Protein AF-A0A8T5ME57-F1 (afdb_monomer)

Sequence (91 aa):
MVEEVEIRKKDFKYRGIGLEELKKLDVREMAKYLKSGKRRIVLRQFQKIEDFMNRAKEKVEKNKPIKTHLRDIVIVPGMIGLRIHVHNGKG

Mean predicted aligned error: 7.59 Å

Nearest PDB structures (foldseek):
  6swe-assembly1_T  TM=8.048E-01  e=3.904E-05  Pyrococcus abyssi GE5
  6r7q-assembly1_WW  TM=7.578E-01  e=2.683E-04  Oryctolagus cuniculus
  7zjx-assembly1_Sa  TM=7.453E-01  e=2.359E-04  Oryctolagus cuniculus
  7oyb-assembly1_P2  TM=7.541E-01  e=1.102E-03  Danio rerio
  8ove-assembly1_AI  TM=7.435E-01  e=3.984E-03  Trypanosoma brucei brucei

pLDDT: mean 83.89, std 12.53, range [37.0, 93.19]

Radius of gyration: 16.53 Å; Cα contacts (8 Å, |Δi|>4): 67; chains: 1; bounding box: 46×40×31 Å

Secondary structure (DSSP, 8-state):
------------EETTEEHHHHHHS-HHHHGGGS-HHHHHHHHHSHHHHHHHHHHHHHHHHTT--EEE---SPPPPGGGTT--EEE--S--

Structure (mmCIF, N/CA/C/O backbone):
data_AF-A0A8T5ME57-F1
#
_entry.id   AF-A0A8T5ME57-F1
#
loop_
_atom_site.group_PDB
_atom_site.id
_atom_site.type_symbol
_atom_site.label_atom_id
_atom_site.label_alt_id
_atom_site.label_comp_id
_atom_site.label_asym_id
_atom_site.label_entity_id
_atom_site.label_seq_id
_atom_site.pdbx_PDB_ins_code
_atom_site.Cartn_x
_atom_site.Cartn_y
_atom_site.Cartn_z
_atom_site.occupancy
_atom_site.B_iso_or_equiv
_atom_site.auth_seq_id
_atom_site.auth_comp_id
_atom_site.auth_asym_id
_atom_site.auth_atom_id
_atom_site.pdbx_PDB_model_num
ATOM 1 N N . MET A 1 1 ? -33.817 20.508 -11.878 1.00 37.34 1 MET A N 1
ATOM 2 C CA . MET A 1 1 ? -32.426 20.023 -11.975 1.00 37.34 1 MET A CA 1
ATOM 3 C C . MET A 1 1 ? -32.381 18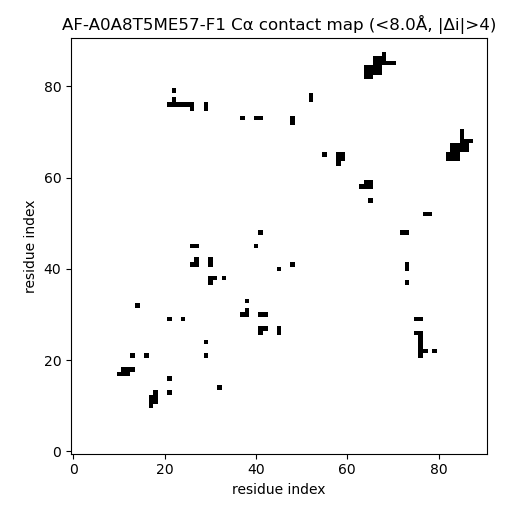.744 -11.171 1.00 37.34 1 MET A C 1
ATOM 5 O O . MET A 1 1 ? -32.701 18.785 -9.994 1.00 37.34 1 MET A O 1
ATOM 9 N N . VAL A 1 2 ? -32.210 17.614 -11.852 1.00 37.00 2 VAL A N 1
ATOM 10 C CA . VAL A 1 2 ? -32.333 16.277 -11.262 1.00 37.00 2 VAL A CA 1
ATOM 11 C C . VAL A 1 2 ? -31.074 16.021 -10.441 1.00 37.00 2 VAL A C 1
ATOM 13 O O . VAL A 1 2 ? -29.975 16.103 -10.980 1.00 37.00 2 VAL A O 1
ATOM 16 N N . GLU A 1 3 ? -31.231 15.774 -9.142 1.00 47.03 3 GLU A N 1
ATOM 17 C CA . GLU A 1 3 ? -30.153 15.261 -8.301 1.00 47.03 3 GLU A CA 1
ATOM 18 C C . GLU A 1 3 ? -29.815 13.848 -8.788 1.00 47.03 3 GLU A C 1
ATOM 20 O O . GLU A 1 3 ? -30.569 12.897 -8.573 1.00 47.03 3 GLU A O 1
ATOM 25 N N . GLU A 1 4 ? -28.698 13.716 -9.502 1.00 45.28 4 GLU A N 1
ATOM 26 C CA . GLU A 1 4 ? -28.091 12.422 -9.788 1.00 45.28 4 GLU A CA 1
ATOM 27 C C . GLU A 1 4 ? -27.647 11.806 -8.462 1.00 45.28 4 GLU A C 1
ATOM 29 O O . GLU A 1 4 ? -26.586 12.109 -7.914 1.00 45.28 4 GLU A O 1
ATOM 34 N N . VAL A 1 5 ? -28.481 10.922 -7.924 1.00 52.94 5 VAL A N 1
ATOM 35 C CA . VAL A 1 5 ? -28.076 9.995 -6.873 1.00 52.94 5 VAL A CA 1
ATOM 36 C C . VAL A 1 5 ? -27.147 8.973 -7.524 1.00 52.94 5 VAL A C 1
ATOM 38 O O . VAL A 1 5 ? -27.556 7.881 -7.917 1.00 52.94 5 VAL A O 1
ATOM 41 N N . GLU A 1 6 ? -25.873 9.342 -7.672 1.00 53.47 6 GLU A N 1
ATOM 42 C CA . GLU A 1 6 ? -24.807 8.377 -7.906 1.00 53.47 6 GLU A CA 1
ATOM 43 C C . GLU A 1 6 ? -24.883 7.344 -6.782 1.00 53.47 6 GLU A C 1
ATOM 45 O O . GLU A 1 6 ? -24.767 7.672 -5.597 1.00 53.47 6 GLU A O 1
ATOM 50 N N . ILE A 1 7 ? -25.073 6.077 -7.147 1.00 51.81 7 ILE A N 1
ATOM 51 C CA . ILE A 1 7 ? -24.931 4.951 -6.229 1.00 51.81 7 ILE A CA 1
ATOM 52 C C . ILE A 1 7 ? -23.465 4.945 -5.782 1.00 51.81 7 ILE A C 1
ATOM 54 O O . ILE A 1 7 ? -22.608 4.305 -6.394 1.00 51.81 7 ILE A O 1
ATOM 58 N N . ARG A 1 8 ? -23.149 5.705 -4.727 1.00 58.16 8 ARG A N 1
ATOM 59 C CA . ARG A 1 8 ? -21.817 5.736 -4.133 1.00 58.16 8 ARG A CA 1
ATOM 60 C C . ARG A 1 8 ? -21.516 4.330 -3.651 1.00 58.16 8 ARG A C 1
ATOM 62 O O . ARG A 1 8 ? -22.112 3.821 -2.701 1.00 58.16 8 ARG A O 1
ATOM 69 N N . LYS A 1 9 ? -20.594 3.682 -4.359 1.00 65.38 9 LYS A N 1
ATOM 70 C CA . LYS A 1 9 ? -19.963 2.428 -3.955 1.00 65.38 9 LYS A CA 1
ATOM 71 C C . LYS A 1 9 ? -19.605 2.560 -2.475 1.00 65.38 9 LYS A C 1
ATOM 73 O O . LYS A 1 9 ? -18.896 3.493 -2.118 1.00 65.38 9 LYS A O 1
ATOM 78 N N . LYS A 1 10 ? -20.135 1.659 -1.641 1.00 69.94 10 LYS A N 1
ATOM 79 C CA . LYS A 1 10 ? -19.956 1.626 -0.179 1.00 69.94 10 LYS A CA 1
ATOM 80 C C . LYS A 1 10 ? -18.550 2.105 0.201 1.00 69.94 10 LYS A C 1
ATOM 82 O O . LYS A 1 10 ? -17.579 1.487 -0.242 1.00 69.94 10 LYS A O 1
ATOM 87 N N . ASP A 1 11 ? -18.453 3.179 0.986 1.00 71.38 11 ASP A N 1
ATOM 88 C CA . ASP A 1 11 ? -17.163 3.757 1.373 1.00 71.38 11 ASP A CA 1
ATOM 89 C C . ASP A 1 11 ? -16.260 2.665 1.947 1.00 71.38 11 ASP A C 1
ATOM 91 O O . ASP A 1 11 ? -16.602 1.995 2.929 1.00 71.38 11 ASP A O 1
ATOM 95 N N . PHE A 1 12 ? -15.110 2.448 1.310 1.00 80.31 12 PHE A N 1
ATOM 96 C CA . PHE A 1 12 ? -14.182 1.427 1.763 1.00 80.31 12 PHE A CA 1
ATOM 97 C C . PHE A 1 12 ? -13.541 1.886 3.070 1.00 80.31 12 PHE A C 1
ATOM 99 O O . PHE A 1 12 ? -12.758 2.839 3.095 1.00 80.31 12 PHE A O 1
ATOM 106 N N . LYS A 1 13 ? -13.869 1.183 4.155 1.00 83.69 13 LYS A N 1
ATOM 107 C CA . LYS A 1 13 ? -13.283 1.397 5.477 1.00 83.69 13 LYS A CA 1
ATOM 108 C C . LYS A 1 13 ? -12.483 0.170 5.890 1.00 83.69 13 LYS A C 1
ATOM 110 O O . LYS A 1 13 ? -13.008 -0.943 5.914 1.00 83.69 13 LYS A O 1
ATOM 115 N N . TYR A 1 14 ? -11.226 0.367 6.270 1.00 85.81 14 TYR A N 1
ATOM 116 C CA . TYR A 1 14 ? -10.405 -0.675 6.879 1.00 85.81 14 TYR A CA 1
ATOM 117 C C . TYR A 1 14 ? -10.357 -0.448 8.389 1.00 85.81 14 TYR A C 1
ATOM 119 O O . TYR A 1 14 ? -9.718 0.486 8.859 1.00 85.81 14 TYR A O 1
ATOM 127 N N . ARG A 1 15 ? -11.051 -1.300 9.158 1.00 84.50 15 ARG A N 1
ATOM 128 C CA . ARG A 1 15 ? -11.100 -1.231 10.636 1.00 84.50 15 ARG A CA 1
ATOM 129 C C . ARG A 1 15 ? -11.480 0.153 11.182 1.00 84.50 15 ARG A C 1
ATOM 131 O O . ARG A 1 15 ? -10.905 0.616 12.157 1.00 84.50 15 ARG A O 1
ATOM 138 N N . GLY A 1 16 ? -12.451 0.793 10.534 1.00 83.31 16 GLY A N 1
ATOM 139 C CA . GLY A 1 16 ? -12.946 2.120 10.909 1.00 83.31 16 GLY A CA 1
ATOM 140 C C . GLY A 1 16 ? -12.234 3.288 10.225 1.00 83.31 16 GLY A C 1
ATOM 141 O O . GLY A 1 16 ? -12.760 4.390 10.265 1.00 83.31 16 GLY A O 1
ATOM 142 N N . ILE A 1 17 ? -11.117 3.042 9.534 1.00 85.00 17 ILE A N 1
ATOM 143 C CA . ILE A 1 17 ? -10.311 4.071 8.863 1.00 85.00 17 ILE A CA 1
ATOM 144 C C . ILE A 1 17 ? -10.737 4.193 7.401 1.00 85.00 17 ILE A C 1
ATOM 146 O O . ILE A 1 17 ? -10.848 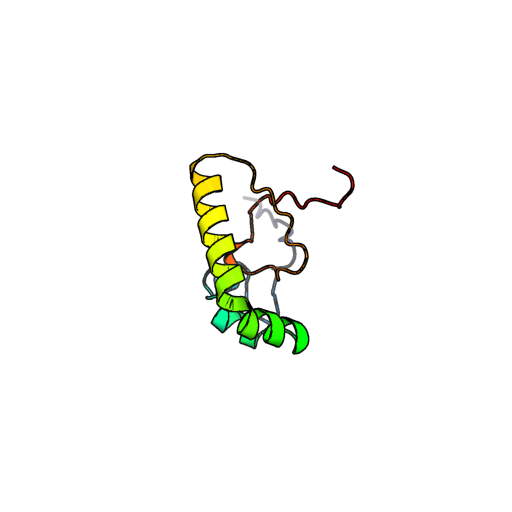3.179 6.700 1.00 85.00 17 ILE A O 1
ATOM 150 N N . GLY A 1 18 ? -10.971 5.421 6.938 1.00 87.69 18 GLY A N 1
ATOM 151 C CA . GLY A 1 18 ? -11.262 5.711 5.532 1.00 87.69 18 GLY A CA 1
ATOM 152 C C . GLY A 1 18 ? -10.034 5.542 4.631 1.00 87.69 18 GLY A C 1
ATOM 153 O O . GLY A 1 18 ? -8.898 5.509 5.093 1.00 87.69 18 GLY A O 1
ATOM 154 N N . LEU A 1 19 ? -10.236 5.450 3.317 1.00 84.25 19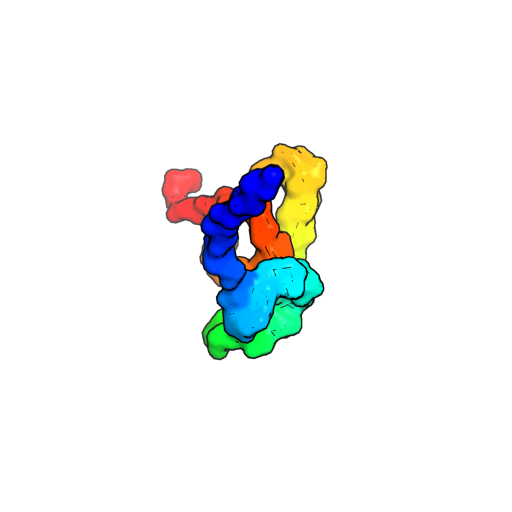 LEU A N 1
ATOM 155 C CA . LEU A 1 19 ? -9.142 5.193 2.371 1.00 84.25 19 LEU A CA 1
ATOM 156 C C . LEU A 1 19 ? -8.123 6.348 2.294 1.00 84.25 19 LEU A C 1
ATOM 158 O O . LEU A 1 19 ? -6.924 6.106 2.160 1.00 84.25 19 LEU A O 1
ATOM 162 N N . GLU A 1 20 ? -8.583 7.594 2.408 1.00 84.12 20 GLU A N 1
ATOM 163 C CA . GLU A 1 20 ? -7.720 8.784 2.417 1.00 84.12 20 GLU A CA 1
ATOM 164 C C . GLU A 1 20 ? -6.863 8.873 3.677 1.00 84.12 20 GLU A C 1
ATOM 166 O O . GLU A 1 20 ? -5.673 9.170 3.605 1.00 84.12 20 GLU A O 1
ATOM 171 N N . GLU A 1 21 ? -7.463 8.578 4.826 1.00 85.06 21 GLU A N 1
ATOM 172 C CA . GLU A 1 21 ? -6.768 8.537 6.107 1.00 85.06 21 GLU A CA 1
ATOM 173 C C . GLU A 1 21 ? -5.763 7.382 6.131 1.00 85.06 21 GLU A C 1
ATOM 175 O O . GLU A 1 21 ? -4.608 7.576 6.498 1.00 85.06 21 GLU A O 1
ATOM 180 N N . LEU A 1 22 ? -6.151 6.211 5.612 1.00 85.62 22 LEU A N 1
ATOM 181 C CA . LEU A 1 22 ? -5.276 5.048 5.507 1.00 85.62 22 LEU A CA 1
ATOM 182 C C . LEU A 1 22 ? -4.003 5.372 4.716 1.00 85.62 22 LEU A C 1
ATOM 184 O O . LEU A 1 22 ? -2.924 4.969 5.134 1.00 85.62 22 LEU A O 1
ATOM 188 N N . LYS A 1 23 ? -4.112 6.121 3.609 1.00 83.88 23 LYS A N 1
ATOM 189 C CA . LYS A 1 23 ? -2.967 6.540 2.778 1.00 83.88 23 LYS A CA 1
ATOM 190 C C . LYS A 1 23 ? -1.994 7.485 3.489 1.00 83.88 23 LYS A C 1
ATOM 192 O O . LYS A 1 23 ? -0.832 7.524 3.098 1.00 83.88 23 LYS A O 1
ATOM 197 N N . LYS A 1 24 ? -2.459 8.251 4.479 1.00 84.94 24 LYS A N 1
ATOM 198 C CA . LYS A 1 24 ? -1.631 9.201 5.240 1.00 84.94 24 LYS A CA 1
ATOM 199 C C . LYS A 1 24 ? -0.861 8.534 6.381 1.00 84.94 24 LYS A C 1
ATOM 201 O O . LYS A 1 24 ? 0.123 9.102 6.837 1.00 84.94 24 LYS A O 1
ATOM 206 N N . LEU A 1 25 ? -1.304 7.359 6.834 1.00 85.00 25 LEU A N 1
ATOM 207 C CA . LEU A 1 25 ? -0.672 6.646 7.942 1.00 85.00 25 LEU A CA 1
ATOM 208 C C . LEU A 1 25 ? 0.714 6.126 7.572 1.00 85.00 25 LEU A C 1
ATOM 210 O O . LEU A 1 25 ? 0.914 5.537 6.504 1.00 85.00 25 LEU A O 1
ATOM 214 N N . ASP A 1 26 ? 1.639 6.248 8.521 1.00 82.75 26 ASP A N 1
ATOM 215 C CA . ASP A 1 26 ? 2.942 5.607 8.413 1.00 82.75 26 ASP A CA 1
ATOM 216 C C . ASP A 1 26 ? 2.836 4.075 8.576 1.00 82.75 26 ASP A C 1
ATOM 218 O O . ASP A 1 26 ? 1.901 3.523 9.172 1.00 82.75 26 ASP A O 1
ATOM 222 N N . VAL A 1 27 ? 3.833 3.355 8.060 1.00 80.75 27 VAL A N 1
ATOM 223 C CA . VAL A 1 27 ? 3.930 1.893 8.116 1.00 80.75 27 VAL A CA 1
ATOM 224 C C . VAL A 1 27 ? 3.874 1.378 9.562 1.00 80.75 27 VAL A C 1
ATOM 226 O O . VAL A 1 27 ? 3.227 0.356 9.822 1.00 80.75 27 VAL 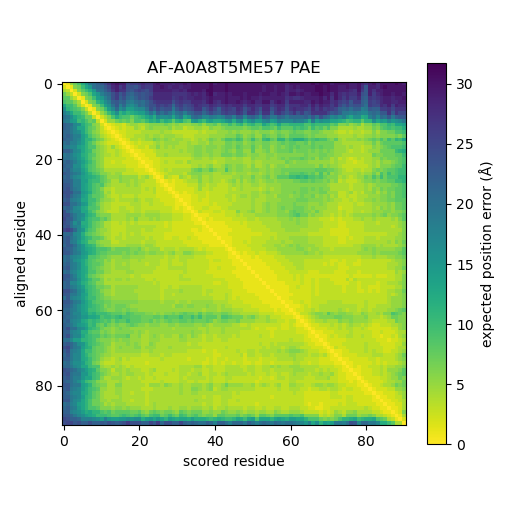A O 1
ATOM 229 N N . ARG A 1 28 ? 4.495 2.075 10.529 1.00 82.94 28 ARG A N 1
ATOM 230 C CA . ARG A 1 28 ? 4.443 1.667 11.948 1.00 82.94 28 ARG A CA 1
ATOM 231 C C . ARG A 1 28 ? 3.079 1.907 12.574 1.00 82.94 28 ARG A C 1
ATOM 233 O O . ARG A 1 28 ? 2.617 1.096 13.378 1.00 82.94 28 ARG A O 1
ATOM 240 N N . GLU A 1 29 ? 2.422 2.997 12.206 1.00 85.88 29 GLU A N 1
ATOM 241 C CA . GLU A 1 29 ? 1.104 3.353 12.728 1.00 85.88 29 GLU A CA 1
ATOM 242 C C . GLU A 1 29 ? 0.036 2.390 12.215 1.00 85.88 29 GLU A C 1
ATOM 244 O O . GLU A 1 29 ? -0.777 1.887 12.997 1.00 85.88 29 GLU A O 1
ATOM 249 N N . MET A 1 30 ? 0.119 2.015 10.935 1.00 85.50 30 MET A N 1
ATOM 250 C CA . MET A 1 30 ? -0.737 0.993 10.336 1.00 85.50 30 MET A CA 1
ATOM 251 C C . MET A 1 30 ? -0.614 -0.358 11.062 1.00 85.50 30 MET A C 1
ATOM 253 O O . MET A 1 30 ? -1.597 -1.097 11.173 1.00 85.50 30 MET A O 1
ATOM 257 N N . ALA A 1 31 ? 0.559 -0.678 11.623 1.00 86.56 31 ALA A N 1
ATOM 258 C CA . ALA A 1 31 ? 0.791 -1.939 12.323 1.00 86.56 31 ALA A CA 1
ATOM 259 C C . ALA A 1 31 ? -0.128 -2.142 13.543 1.00 86.56 31 ALA A C 1
ATOM 261 O O . ALA A 1 31 ? -0.451 -3.288 13.871 1.00 86.56 31 ALA A O 1
ATOM 262 N N . LYS A 1 32 ? -0.608 -1.059 14.177 1.00 86.88 32 LYS A N 1
ATOM 263 C CA . LYS A 1 32 ? -1.583 -1.115 15.285 1.00 86.88 32 LYS A CA 1
ATOM 264 C C . LYS A 1 32 ? -2.927 -1.697 14.839 1.00 86.88 32 LYS A C 1
ATOM 266 O O . LYS A 1 32 ? -3.585 -2.396 15.605 1.00 86.88 32 LYS A O 1
ATOM 271 N N . TYR A 1 33 ? -3.284 -1.484 13.576 1.00 87.75 33 TYR A N 1
ATOM 272 C CA . TYR A 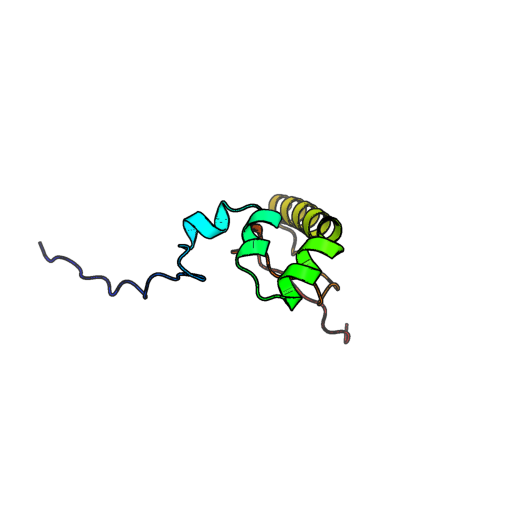1 33 ? -4.515 -1.971 12.964 1.00 87.75 33 TYR A CA 1
ATOM 273 C C . TYR A 1 33 ? -4.336 -3.330 12.268 1.00 87.75 33 TYR A C 1
ATOM 275 O O . TYR A 1 33 ? -5.273 -3.856 11.675 1.00 87.75 33 TYR A O 1
ATOM 283 N N . LEU A 1 34 ? -3.155 -3.949 12.298 1.00 87.75 34 LEU A N 1
ATOM 284 C CA . LEU A 1 34 ? -2.937 -5.265 11.690 1.00 87.75 34 LEU A CA 1
ATOM 285 C C . LEU A 1 34 ? -3.252 -6.412 12.663 1.00 87.75 34 LEU A C 1
ATOM 287 O O . LEU A 1 34 ? -3.133 -6.292 13.880 1.00 87.75 34 LEU A O 1
ATOM 291 N N . LYS A 1 35 ? -3.623 -7.582 12.119 1.00 90.38 35 LYS A N 1
ATOM 292 C CA . LYS A 1 35 ? -3.694 -8.828 12.910 1.00 90.38 35 LYS A CA 1
ATOM 293 C C . LYS A 1 35 ? -2.296 -9.198 13.429 1.00 90.38 35 LYS A C 1
ATOM 295 O O . LYS A 1 35 ? -1.297 -8.893 12.776 1.00 90.38 35 LYS A O 1
ATOM 300 N N . SER A 1 36 ? -2.236 -9.926 14.548 1.00 90.81 36 SER A N 1
ATOM 301 C CA . SER A 1 36 ? -0.995 -10.236 15.286 1.00 90.81 36 SER A CA 1
ATOM 302 C C . SER A 1 36 ? 0.175 -10.704 14.401 1.00 90.81 36 SER A C 1
ATOM 304 O O . SER A 1 36 ? 1.270 -10.147 14.480 1.00 90.81 36 SER A O 1
ATOM 306 N N . GLY A 1 37 ? -0.059 -11.650 13.483 1.00 89.56 37 GLY A N 1
ATOM 307 C CA . GLY A 1 37 ? 0.989 -12.165 12.591 1.00 89.56 37 GLY A CA 1
ATOM 308 C C . GLY A 1 37 ? 1.548 -11.121 11.619 1.00 89.56 37 GLY A C 1
ATOM 309 O O . GLY A 1 37 ? 2.761 -10.986 11.483 1.00 89.56 37 GLY A O 1
ATOM 310 N N . LYS A 1 38 ? 0.678 -10.326 10.983 1.00 90.88 38 LYS A N 1
ATOM 311 C CA . LYS A 1 38 ? 1.100 -9.259 10.061 1.00 90.88 38 LYS A CA 1
ATOM 312 C C . LYS A 1 38 ? 1.788 -8.120 10.809 1.00 90.88 38 LYS A C 1
ATOM 314 O O . LYS A 1 38 ? 2.810 -7.637 10.341 1.00 90.88 38 LYS A O 1
ATOM 319 N N . ARG A 1 39 ? 1.308 -7.778 12.008 1.00 92.06 39 ARG A N 1
ATOM 320 C CA . ARG A 1 39 ? 1.975 -6.827 12.907 1.00 92.06 39 ARG A CA 1
ATOM 321 C C . ARG A 1 39 ? 3.395 -7.284 13.254 1.00 92.06 39 ARG A C 1
ATOM 323 O O . ARG A 1 39 ? 4.326 -6.498 13.134 1.00 92.06 39 ARG A O 1
ATOM 330 N N . ARG A 1 40 ? 3.586 -8.562 13.614 1.00 91.56 40 ARG A N 1
ATOM 331 C CA . ARG A 1 40 ? 4.920 -9.140 13.871 1.00 91.56 40 ARG A CA 1
ATOM 332 C C . ARG A 1 40 ? 5.841 -9.007 12.656 1.00 91.56 40 ARG A C 1
ATOM 334 O O . ARG A 1 40 ? 7.005 -8.667 12.834 1.00 91.56 40 ARG A O 1
ATOM 341 N N . ILE A 1 41 ? 5.337 -9.286 11.453 1.00 90.44 41 ILE A N 1
ATOM 342 C CA . ILE A 1 41 ? 6.119 -9.179 10.213 1.00 90.44 41 ILE A CA 1
ATOM 343 C C . ILE A 1 41 ? 6.519 -7.725 9.960 1.00 90.44 41 ILE A C 1
ATOM 345 O O . ILE A 1 41 ? 7.703 -7.458 9.808 1.00 90.44 41 ILE A O 1
ATOM 349 N N . VAL A 1 42 ? 5.567 -6.788 9.997 1.00 90.50 42 VAL A N 1
ATOM 350 C CA . VAL A 1 42 ? 5.827 -5.361 9.743 1.00 90.50 42 VAL A CA 1
ATOM 351 C C . VAL A 1 42 ? 6.829 -4.785 10.740 1.00 90.50 42 VAL A C 1
ATOM 353 O O . VAL A 1 42 ? 7.760 -4.105 10.330 1.00 90.50 42 VAL A O 1
ATOM 356 N N . LEU A 1 43 ? 6.697 -5.100 12.032 1.00 89.31 43 LEU A N 1
ATOM 357 C CA . LEU A 1 43 ? 7.618 -4.596 13.055 1.00 89.31 43 LEU A CA 1
ATOM 358 C C . LEU A 1 43 ? 9.028 -5.191 12.934 1.00 89.31 43 LEU A C 1
ATOM 360 O O . LEU A 1 43 ? 10.003 -4.490 13.173 1.00 89.31 43 LEU A O 1
ATOM 364 N N . ARG A 1 44 ? 9.155 -6.474 12.563 1.00 90.81 44 ARG A N 1
ATOM 365 C CA . ARG A 1 44 ? 10.465 -7.138 12.422 1.00 90.81 44 ARG A CA 1
ATOM 366 C C . ARG A 1 44 ? 11.151 -6.846 11.089 1.00 90.81 44 ARG A C 1
ATOM 368 O O . ARG A 1 44 ? 12.372 -6.816 11.035 1.00 90.81 44 ARG A O 1
ATOM 375 N N . GLN A 1 45 ? 10.384 -6.688 10.014 1.00 88.44 45 GLN A N 1
ATOM 376 C CA . GLN A 1 45 ? 10.882 -6.496 8.648 1.00 88.44 45 GLN A CA 1
ATOM 377 C C . GLN A 1 45 ? 10.673 -5.061 8.150 1.00 88.44 45 GLN A C 1
ATOM 379 O O . GLN A 1 45 ? 10.630 -4.827 6.945 1.00 88.44 45 GLN A O 1
ATOM 384 N N . PHE A 1 46 ? 10.549 -4.103 9.068 1.00 87.12 46 PHE A N 1
ATOM 385 C CA . PHE A 1 46 ? 10.242 -2.707 8.766 1.00 87.12 46 PHE A CA 1
ATOM 386 C C . PHE A 1 46 ? 11.177 -2.105 7.705 1.00 87.12 46 PHE A C 1
ATOM 388 O O . PHE A 1 46 ? 10.705 -1.600 6.691 1.00 87.12 46 PHE A O 1
ATOM 395 N N . GLN A 1 47 ? 12.490 -2.283 7.873 1.00 88.62 47 GLN A N 1
ATOM 396 C CA . GLN A 1 47 ? 13.506 -1.785 6.935 1.00 88.62 47 GLN A CA 1
ATOM 397 C C . GLN A 1 47 ? 13.316 -2.331 5.512 1.00 88.62 47 GLN A C 1
ATOM 399 O O . GLN A 1 47 ? 13.363 -1.582 4.544 1.00 88.62 47 GLN A O 1
ATOM 404 N N . LYS A 1 48 ? 12.997 -3.626 5.366 1.00 89.81 48 LYS A N 1
ATOM 405 C CA . LYS A 1 48 ? 12.755 -4.234 4.045 1.00 89.81 48 LYS A CA 1
ATOM 406 C C . LYS A 1 48 ? 11.558 -3.605 3.330 1.00 89.81 48 LYS A C 1
ATOM 408 O O . LYS A 1 48 ? 11.547 -3.524 2.103 1.00 89.81 48 LYS A O 1
ATOM 413 N N . ILE A 1 49 ? 10.536 -3.210 4.089 1.00 89.06 49 ILE A N 1
ATOM 414 C CA . ILE A 1 49 ? 9.333 -2.570 3.553 1.00 89.06 49 ILE A CA 1
ATOM 415 C C . ILE A 1 49 ? 9.658 -1.143 3.098 1.00 89.06 49 ILE A C 1
ATOM 417 O O . ILE A 1 49 ? 9.241 -0.755 2.007 1.00 89.06 49 ILE A O 1
ATOM 421 N N . GLU A 1 50 ? 10.424 -0.388 3.889 1.00 88.94 50 GLU A N 1
ATOM 422 C CA . GLU A 1 50 ? 10.876 0.961 3.526 1.00 88.94 50 GLU A CA 1
ATOM 423 C C . GLU A 1 50 ? 11.766 0.952 2.282 1.00 88.94 50 GLU A C 1
ATOM 425 O O . GLU A 1 50 ? 11.491 1.678 1.326 1.00 88.94 50 GLU A O 1
ATOM 430 N N . ASP A 1 51 ? 12.759 0.062 2.232 1.00 91.12 51 ASP A N 1
ATOM 431 C CA . ASP A 1 51 ? 13.645 -0.095 1.075 1.00 91.12 51 ASP A CA 1
ATOM 432 C C . ASP A 1 51 ? 12.858 -0.418 -0.197 1.00 91.12 51 ASP A C 1
ATOM 434 O O . ASP A 1 51 ? 13.118 0.123 -1.277 1.00 91.12 51 ASP A O 1
ATOM 438 N N . PHE A 1 52 ? 11.865 -1.304 -0.081 1.00 91.25 52 PHE A N 1
ATOM 439 C CA . PHE A 1 52 ? 10.983 -1.624 -1.193 1.00 91.25 52 PHE A CA 1
ATOM 440 C C . PHE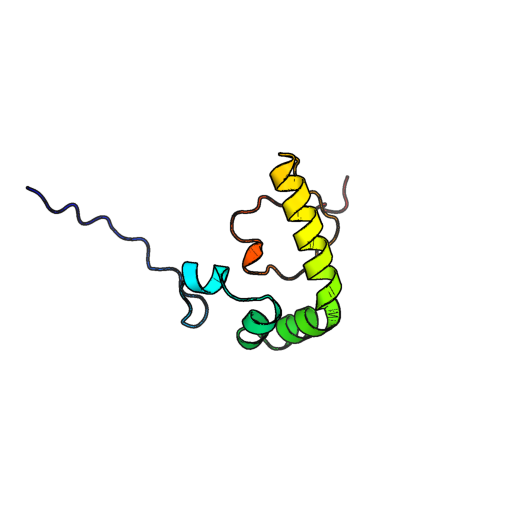 A 1 52 ? 10.163 -0.407 -1.628 1.00 91.25 52 PHE A C 1
ATOM 442 O O . PHE A 1 52 ? 10.020 -0.172 -2.828 1.00 91.25 52 PHE A O 1
ATOM 449 N N . MET A 1 53 ? 9.646 0.375 -0.679 1.00 90.31 53 MET A N 1
ATOM 450 C CA . MET A 1 53 ? 8.864 1.573 -0.968 1.00 90.31 53 MET A CA 1
ATOM 451 C C . MET A 1 53 ? 9.705 2.637 -1.682 1.00 90.31 53 MET A C 1
ATOM 453 O O . MET A 1 53 ? 9.243 3.206 -2.668 1.00 90.31 53 MET A O 1
ATOM 457 N N . ASN A 1 54 ? 10.946 2.858 -1.249 1.00 91.00 54 ASN A N 1
ATOM 458 C CA . ASN A 1 54 ? 11.865 3.804 -1.884 1.00 91.00 54 ASN A CA 1
ATOM 459 C C . ASN A 1 54 ? 12.177 3.385 -3.326 1.00 91.00 54 ASN A C 1
ATOM 461 O O . ASN A 1 54 ? 11.975 4.158 -4.262 1.00 91.00 54 ASN A O 1
ATOM 465 N N . ARG A 1 55 ? 12.520 2.108 -3.538 1.00 90.38 55 ARG A N 1
ATOM 466 C CA . ARG A 1 55 ? 12.728 1.550 -4.887 1.00 90.38 55 ARG A CA 1
ATOM 467 C C . ARG A 1 55 ? 11.474 1.625 -5.754 1.00 90.38 55 ARG A C 1
ATOM 469 O O . ARG A 1 55 ? 11.574 1.778 -6.971 1.00 90.38 55 ARG A O 1
ATOM 476 N N . ALA A 1 56 ? 10.296 1.450 -5.160 1.00 89.12 56 ALA A N 1
ATOM 477 C CA . ALA A 1 56 ? 9.031 1.560 -5.870 1.00 89.12 56 ALA A CA 1
ATOM 478 C C . ALA A 1 56 ? 8.784 3.003 -6.326 1.00 89.12 56 ALA A C 1
ATOM 480 O O . ALA A 1 56 ? 8.474 3.198 -7.498 1.00 89.12 56 ALA A O 1
ATOM 481 N N . LYS A 1 57 ? 8.996 3.996 -5.452 1.00 89.19 57 LYS A N 1
ATOM 482 C CA . LYS A 1 57 ? 8.867 5.426 -5.777 1.00 89.19 57 LYS A CA 1
ATOM 483 C C . LYS A 1 57 ? 9.791 5.834 -6.925 1.00 89.19 57 LYS A C 1
ATOM 485 O O . LYS A 1 57 ? 9.306 6.343 -7.928 1.00 89.19 57 LYS A O 1
ATOM 490 N N . GLU A 1 58 ? 11.073 5.477 -6.858 1.00 91.31 58 GLU A N 1
ATOM 491 C CA . GLU A 1 58 ? 12.026 5.767 -7.941 1.00 91.31 58 GLU A CA 1
ATOM 492 C C . GLU A 1 58 ? 11.613 5.152 -9.287 1.00 91.31 58 GLU A C 1
ATOM 494 O O . GLU A 1 58 ? 11.836 5.725 -10.355 1.00 91.31 58 GLU A O 1
ATOM 499 N N . LYS A 1 59 ? 11.042 3.942 -9.269 1.00 90.19 59 LYS A N 1
ATOM 500 C CA . LYS A 1 59 ? 10.573 3.284 -10.495 1.00 90.19 59 LYS A CA 1
ATOM 501 C C . LYS A 1 59 ? 9.333 3.960 -11.061 1.00 90.19 59 LYS A C 1
ATOM 503 O O . LYS A 1 59 ? 9.237 4.064 -12.280 1.00 90.19 59 LYS A O 1
ATOM 508 N N . VAL A 1 60 ? 8.425 4.415 -10.200 1.00 89.38 60 VAL A N 1
ATOM 509 C CA . VAL A 1 60 ? 7.238 5.180 -10.603 1.00 89.38 60 VAL A CA 1
ATOM 510 C C . VAL A 1 60 ? 7.658 6.490 -11.257 1.00 89.38 60 VAL A C 1
ATOM 512 O O . VAL A 1 60 ? 7.206 6.767 -12.362 1.00 89.38 60 VAL A O 1
ATOM 515 N N . GLU A 1 61 ? 8.587 7.233 -10.652 1.00 89.56 61 GLU A N 1
ATOM 516 C CA . GLU A 1 61 ? 9.138 8.467 -11.234 1.00 89.56 61 GLU A CA 1
ATOM 517 C C . GLU A 1 61 ? 9.775 8.225 -12.607 1.00 89.56 61 GLU A C 1
ATOM 519 O O . GLU A 1 61 ? 9.604 9.006 -13.538 1.00 89.56 61 GLU A O 1
ATOM 524 N N . LYS A 1 62 ? 10.469 7.094 -12.765 1.00 91.19 62 LYS A N 1
ATOM 525 C CA . LYS A 1 62 ? 11.100 6.694 -14.031 1.00 91.19 62 LYS A CA 1
ATOM 526 C C . LYS A 1 62 ? 10.133 6.013 -15.011 1.00 91.19 62 LYS A C 1
ATOM 528 O O . LYS A 1 62 ? 10.597 5.494 -16.024 1.00 91.19 62 LYS A O 1
ATOM 533 N N . ASN A 1 63 ? 8.829 5.954 -14.717 1.00 89.44 63 ASN A N 1
ATOM 534 C CA . ASN A 1 63 ? 7.809 5.229 -15.491 1.00 89.44 63 ASN A CA 1
ATOM 535 C C . ASN A 1 63 ? 8.174 3.759 -15.801 1.00 89.44 63 ASN A C 1
ATOM 537 O O . ASN A 1 63 ? 7.783 3.197 -16.825 1.00 89.44 63 ASN A O 1
ATOM 541 N N . LYS A 1 64 ? 8.936 3.105 -14.917 1.00 90.06 64 LYS A N 1
ATOM 542 C CA . LYS A 1 64 ? 9.362 1.706 -15.065 1.00 90.06 64 LYS A CA 1
ATOM 543 C C . LYS A 1 64 ? 8.469 0.764 -14.252 1.00 90.06 64 LYS A C 1
ATOM 545 O O . LYS A 1 64 ? 8.065 1.094 -13.137 1.00 90.06 64 LYS A O 1
ATOM 550 N N . PRO A 1 65 ? 8.219 -0.466 -14.738 1.00 89.50 65 PRO A N 1
ATOM 551 C CA . PRO A 1 65 ? 7.435 -1.440 -13.990 1.00 89.50 65 PRO A CA 1
ATOM 552 C C . PRO A 1 65 ? 8.156 -1.883 -12.707 1.00 89.50 65 PRO A C 1
ATOM 554 O O . PRO A 1 65 ? 9.333 -2.267 -12.713 1.00 89.50 65 PRO A O 1
ATOM 557 N N . ILE A 1 66 ? 7.423 -1.903 -11.592 1.00 91.62 66 ILE A N 1
ATOM 558 C CA . ILE A 1 66 ? 7.921 -2.409 -10.309 1.00 91.62 66 ILE A CA 1
ATOM 559 C C . ILE A 1 66 ? 7.892 -3.941 -10.346 1.00 91.62 66 ILE A C 1
ATOM 561 O O . ILE A 1 66 ? 6.858 -4.546 -10.095 1.00 91.62 66 ILE A O 1
ATOM 565 N N . LYS A 1 67 ? 9.019 -4.579 -10.676 1.00 91.25 67 LYS A N 1
ATOM 566 C CA . LYS A 1 67 ? 9.197 -6.042 -10.596 1.00 91.25 67 LYS A CA 1
ATOM 567 C C . LYS A 1 67 ? 9.797 -6.454 -9.248 1.00 91.25 67 LYS A C 1
ATOM 569 O O . LYS A 1 67 ? 10.749 -5.809 -8.800 1.00 91.25 67 LYS A O 1
ATOM 574 N N . THR A 1 68 ? 9.275 -7.516 -8.629 1.00 91.81 68 THR A N 1
ATOM 575 C CA . THR A 1 68 ? 9.760 -8.049 -7.344 1.00 91.81 68 THR A CA 1
ATOM 576 C C . THR A 1 68 ? 9.696 -9.575 -7.255 1.00 91.81 68 THR A C 1
ATOM 578 O O . THR A 1 68 ? 8.781 -10.201 -7.787 1.00 91.81 68 THR A O 1
ATOM 581 N N . HIS A 1 69 ? 10.656 -10.160 -6.536 1.00 91.38 69 HIS A N 1
ATOM 582 C CA . HIS A 1 69 ? 10.648 -11.566 -6.106 1.00 91.38 69 HIS A CA 1
ATOM 583 C C . HIS A 1 69 ? 10.168 -11.733 -4.656 1.00 91.38 69 HIS A C 1
ATOM 585 O O . HIS A 1 69 ? 9.916 -12.849 -4.210 1.00 91.38 69 HIS A O 1
ATOM 591 N N . LEU A 1 70 ? 10.039 -10.630 -3.916 1.00 90.44 70 LEU A N 1
ATOM 592 C CA . LEU A 1 70 ? 9.661 -10.631 -2.507 1.00 90.44 70 LEU A CA 1
ATOM 593 C C . LEU A 1 70 ? 8.141 -10.812 -2.396 1.00 90.44 70 LEU A C 1
ATOM 595 O O . LEU A 1 70 ? 7.383 -9.859 -2.577 1.00 90.44 70 LEU A O 1
ATOM 599 N N . ARG A 1 71 ? 7.699 -12.053 -2.157 1.00 89.12 71 ARG A N 1
ATOM 600 C CA . ARG A 1 71 ? 6.274 -12.442 -2.052 1.00 89.12 71 ARG A CA 1
ATOM 601 C C . ARG A 1 71 ? 5.725 -12.364 -0.628 1.00 89.12 71 ARG A C 1
ATOM 603 O O . ARG A 1 71 ? 4.518 -12.423 -0.424 1.00 89.12 71 ARG A O 1
ATOM 610 N N . ASP A 1 72 ? 6.612 -12.285 0.353 1.00 88.81 72 ASP A N 1
ATOM 611 C CA . ASP A 1 72 ? 6.327 -12.276 1.787 1.00 88.81 72 ASP A CA 1
ATOM 612 C C . ASP A 1 72 ? 6.006 -10.875 2.332 1.00 88.81 72 ASP A C 1
ATOM 614 O O . ASP A 1 72 ? 5.468 -10.750 3.438 1.00 88.81 72 ASP A O 1
ATOM 618 N N . ILE A 1 73 ? 6.282 -9.829 1.544 1.00 89.25 73 ILE A N 1
ATOM 619 C CA . ILE A 1 73 ? 6.029 -8.435 1.911 1.00 89.25 73 ILE A CA 1
ATOM 620 C C . ILE A 1 73 ? 4.543 -8.203 2.202 1.00 89.25 73 ILE A C 1
ATOM 622 O O . ILE A 1 73 ? 3.644 -8.614 1.466 1.00 89.25 73 ILE A O 1
ATOM 626 N N . VAL A 1 74 ? 4.286 -7.489 3.297 1.00 89.81 74 VAL A N 1
ATOM 627 C CA . VAL A 1 74 ? 2.947 -7.024 3.658 1.00 89.81 74 VAL A CA 1
ATOM 628 C C . VAL A 1 74 ? 2.618 -5.772 2.852 1.00 89.81 74 VAL A C 1
ATOM 630 O O . VAL A 1 74 ? 3.412 -4.837 2.807 1.00 89.81 74 VAL A O 1
ATOM 633 N N . ILE A 1 75 ? 1.430 -5.745 2.246 1.00 89.44 75 ILE A N 1
ATOM 634 C CA . ILE A 1 75 ? 0.926 -4.564 1.541 1.00 89.44 75 ILE A CA 1
ATOM 635 C C . ILE A 1 75 ? 0.665 -3.458 2.569 1.00 89.44 75 ILE A C 1
ATOM 637 O O . ILE A 1 75 ? -0.151 -3.631 3.477 1.00 89.44 75 ILE A O 1
ATOM 641 N N . VAL A 1 76 ? 1.367 -2.337 2.413 1.00 88.50 76 VAL A N 1
ATOM 642 C CA . VAL A 1 76 ? 1.231 -1.133 3.248 1.00 88.50 76 VAL A CA 1
ATOM 643 C C . VAL A 1 76 ? 0.454 -0.038 2.514 1.00 88.50 76 VAL A C 1
ATOM 645 O O . VAL A 1 76 ? 0.324 -0.108 1.289 1.00 88.50 76 VAL A O 1
ATOM 648 N N . PRO A 1 77 ? -0.053 0.994 3.211 1.00 87.75 77 PRO A N 1
ATOM 649 C CA . PRO A 1 77 ? -0.946 1.971 2.599 1.00 87.75 77 PRO A CA 1
ATOM 650 C C . PRO A 1 77 ? -0.309 2.765 1.458 1.00 87.75 77 PRO A C 1
ATOM 652 O O . PRO A 1 77 ? -0.965 3.022 0.453 1.00 87.75 77 PRO A O 1
ATOM 655 N N . GLY A 1 78 ? 0.992 3.058 1.548 1.00 85.69 78 GLY A N 1
ATOM 656 C CA . GLY A 1 78 ? 1.746 3.720 0.477 1.00 85.69 78 GLY A CA 1
ATOM 657 C C . GLY A 1 78 ? 1.861 2.911 -0.824 1.00 85.69 78 GLY A C 1
ATOM 658 O O . GLY A 1 78 ? 2.292 3.448 -1.837 1.00 85.69 78 GLY A O 1
ATOM 659 N N . MET A 1 79 ? 1.473 1.630 -0.825 1.00 88.38 79 MET A N 1
ATOM 660 C CA . MET A 1 79 ? 1.429 0.797 -2.032 1.00 88.38 79 MET A CA 1
ATOM 661 C C . MET A 1 79 ? 0.082 0.871 -2.765 1.00 88.38 79 MET A C 1
ATOM 663 O O . MET A 1 79 ? -0.050 0.326 -3.863 1.00 88.38 79 MET A O 1
ATOM 667 N N . ILE A 1 80 ? -0.934 1.516 -2.181 1.00 87.44 80 ILE A N 1
ATOM 668 C CA . ILE A 1 80 ? -2.265 1.616 -2.784 1.00 87.44 80 ILE A CA 1
ATOM 669 C C . ILE A 1 80 ? -2.180 2.45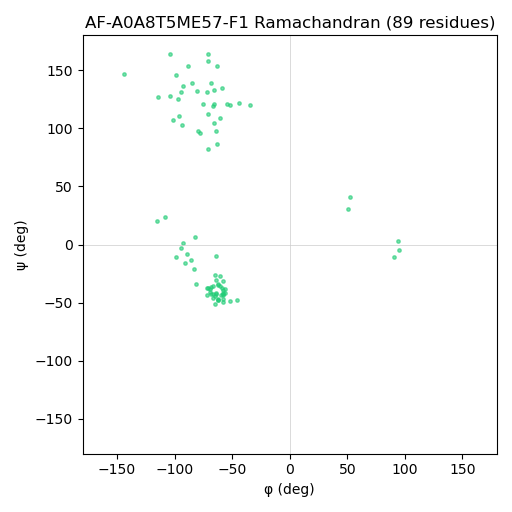7 -4.062 1.00 87.44 80 ILE A C 1
ATOM 671 O O . ILE A 1 80 ? -1.812 3.627 -4.024 1.00 87.44 80 ILE A O 1
ATOM 675 N N . GLY A 1 81 ? -2.568 1.863 -5.192 1.00 85.19 81 GLY A N 1
ATOM 676 C CA . GLY A 1 81 ? -2.505 2.495 -6.515 1.00 85.19 81 GLY A CA 1
ATOM 677 C C . GLY A 1 81 ? -1.237 2.170 -7.310 1.00 85.19 81 GLY A C 1
ATOM 678 O O . GLY A 1 81 ? -1.158 2.524 -8.483 1.00 85.19 81 GLY A O 1
ATOM 679 N N . LEU A 1 82 ? -0.273 1.450 -6.726 1.00 88.69 82 LEU A N 1
ATOM 680 C CA . LEU A 1 82 ? 0.916 0.990 -7.442 1.00 88.69 82 LEU A CA 1
ATOM 681 C C . LEU A 1 82 ? 0.653 -0.330 -8.178 1.00 88.69 82 LEU A C 1
ATOM 683 O O . LEU A 1 82 ? 0.055 -1.259 -7.636 1.00 88.69 82 LEU A O 1
ATOM 687 N N . ARG A 1 83 ? 1.171 -0.448 -9.407 1.00 90.12 83 ARG A N 1
ATOM 688 C CA . ARG A 1 83 ? 1.154 -1.702 -10.176 1.00 90.12 83 ARG A CA 1
ATOM 689 C C . ARG A 1 83 ? 2.458 -2.475 -9.963 1.00 90.12 83 ARG A C 1
ATOM 691 O O . ARG A 1 83 ? 3.491 -2.150 -10.551 1.00 90.12 83 ARG A O 1
ATOM 698 N N . ILE A 1 84 ? 2.398 -3.513 -9.132 1.00 91.75 84 ILE A N 1
ATOM 699 C CA . ILE A 1 84 ? 3.547 -4.354 -8.770 1.00 91.75 84 ILE A CA 1
ATOM 700 C C . ILE A 1 84 ? 3.467 -5.688 -9.519 1.00 91.75 84 ILE A C 1
ATOM 702 O O . ILE A 1 84 ? 2.462 -6.389 -9.459 1.00 91.75 84 ILE A O 1
ATOM 706 N N . HIS A 1 85 ? 4.548 -6.051 -10.203 1.00 91.56 85 HIS A N 1
ATOM 707 C CA . HIS A 1 85 ? 4.715 -7.324 -10.895 1.00 91.56 85 HIS A CA 1
ATOM 708 C C . HIS A 1 85 ? 5.482 -8.287 -9.989 1.00 91.56 85 HIS A C 1
ATOM 710 O O . HIS A 1 85 ? 6.673 -8.095 -9.726 1.00 91.56 85 HIS A O 1
ATOM 716 N N . VAL A 1 86 ? 4.794 -9.318 -9.507 1.00 92.94 86 VAL A N 1
ATOM 717 C CA . VAL A 1 86 ? 5.365 -10.326 -8.610 1.00 92.94 86 VAL A CA 1
ATOM 718 C C . VAL A 1 86 ? 5.790 -11.546 -9.421 1.00 92.94 86 VAL A C 1
ATOM 720 O O . VAL A 1 86 ? 4.990 -12.127 -10.150 1.00 92.94 86 VAL A O 1
ATOM 723 N N . HIS A 1 87 ? 7.051 -11.944 -9.292 1.00 93.12 87 HIS A N 1
ATOM 724 C CA . HIS A 1 87 ? 7.582 -13.121 -9.970 1.00 93.12 87 HIS A CA 1
ATOM 725 C C . HIS A 1 87 ? 7.030 -14.410 -9.343 1.00 93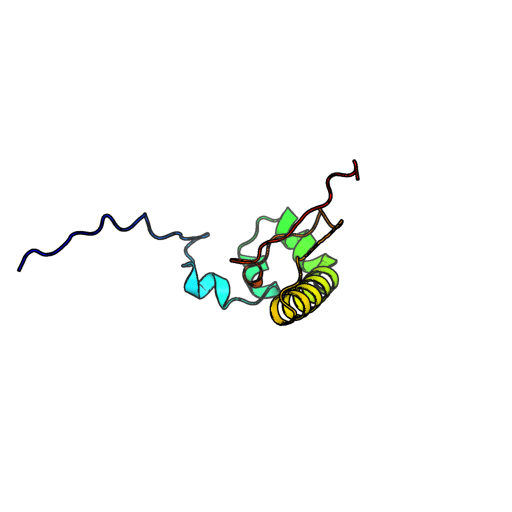.12 87 HIS A C 1
ATOM 727 O O . HIS A 1 87 ? 7.096 -14.579 -8.126 1.00 93.12 87 HIS A O 1
ATOM 733 N N . ASN A 1 88 ? 6.535 -15.354 -10.146 1.00 93.19 88 ASN A N 1
ATOM 734 C CA . ASN A 1 88 ? 5.873 -16.586 -9.686 1.00 93.19 88 ASN A CA 1
ATOM 735 C C . ASN A 1 88 ? 6.801 -17.817 -9.571 1.00 93.19 88 ASN A C 1
ATOM 737 O O . ASN A 1 88 ? 6.351 -18.852 -9.093 1.00 93.19 88 ASN A O 1
ATOM 741 N N . GLY A 1 89 ? 8.083 -17.710 -9.946 1.00 88.62 89 GLY A N 1
ATOM 742 C CA . GLY A 1 89 ? 9.072 -18.795 -9.840 1.00 88.62 89 GLY A CA 1
ATOM 743 C C . GLY A 1 89 ? 9.235 -19.637 -11.106 1.00 88.62 89 GLY A C 1
ATOM 744 O O . GLY A 1 89 ? 9.972 -20.613 -11.074 1.00 88.62 89 GLY A O 1
ATOM 745 N N . LYS A 1 90 ? 8.534 -19.295 -12.193 1.00 86.25 90 LYS A N 1
ATOM 746 C CA . LYS A 1 90 ? 8.580 -20.014 -13.478 1.00 86.25 90 LYS A CA 1
ATOM 747 C C . LYS A 1 90 ? 9.162 -19.169 -14.617 1.00 86.25 90 LY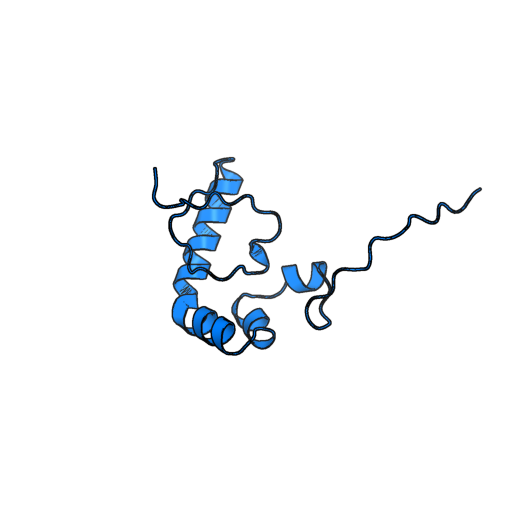S A C 1
ATOM 749 O O . LYS A 1 90 ? 8.845 -19.423 -15.774 1.00 86.25 90 LYS A O 1
ATOM 754 N N . GLY A 1 91 ? 9.915 -18.123 -14.289 1.00 60.94 91 GLY A N 1
ATOM 755 C CA . GLY A 1 91 ? 10.497 -17.208 -15.273 1.00 60.94 91 GLY A CA 1
ATOM 756 C C . GLY A 1 91 ? 11.999 -17.117 -15.151 1.00 60.94 91 GLY A C 1
ATOM 757 O O . GLY A 1 91 ? 12.511 -17.486 -14.073 1.00 60.94 91 GLY A O 1
#

Foldseek 3Di:
DDPPPDPPDPQDDQVNHGLVRQLVDDLLRCLVSDDPVLNVCCVVCVVVQVVLLVVQVVCVVVVHAAEDQPPPDDDGSPCVPHHYHYDPPPD

Solvent-accessible surface area (backbone atoms only — not comparable to full-atom values): 5893 Å² total; per-residue (Å²): 136,83,81,78,79,70,84,73,72,76,81,63,57,63,94,84,37,43,61,72,58,43,49,70,45,50,73,74,64,48,35,76,79,40,59,72,71,59,25,53,47,50,70,73,44,42,67,62,53,51,54,50,50,53,56,42,50,58,26,54,77,66,73,43,84,37,72,42,76,76,81,83,68,77,91,49,48,84,50,70,93,62,74,73,46,72,62,88,83,87,123